Protein AF-A0A957G7Z9-F1 (afdb_monomer)

Secondary structure (DSSP, 8-state):
---HHHHHHHHHT-SS--S-EE--SS-HHHHHHHHHHHHHTT-SSEE-PPTT-----

Nearest PDB structures (foldseek):
  4u1w-assembly1_C  TM=5.387E-01  e=5.389E+00  Rattus norvegicus
  7rz4-assembly1_A  TM=5.578E-01  e=8.836E+00  Rattus norvegicus
  3pxa-assembly1_A  TM=4.098E-01  e=8.233E+00  Homo sapiens

Sequence (57 aa):
HADRYELMDWVEHFQRRPRQTFVVHGEEDASLTFAAALTQRGLANVGVPYLHQTFTL

Foldseek 3Di:
DDDLVVVVVVQVPDPDADQAAEQDDDPPVVSVVSLVVVVVVPHHHYYHDDPPDDDDD

Solvent-accessible surface area (backbone atoms only — not comparable to full-atom values): 3713 Å² total; per-residue (Å²): 134,74,54,75,65,57,50,51,54,58,61,70,69,48,91,66,79,57,77,62,40,75,44,74,93,67,58,69,71,59,33,53,54,50,34,51,52,44,41,75,73,68,48,37,64,56,41,67,76,59,92,90,66,84,85,89,131

Mean predicted aligned error: 2.27 Å

Structure (mmCIF, N/CA/C/O backbone):
data_AF-A0A957G7Z9-F1
#
_entry.id   AF-A0A957G7Z9-F1
#
loop_
_atom_site.group_PDB
_atom_site.id
_atom_site.type_symbol
_atom_site.label_atom_id
_atom_site.label_alt_id
_atom_site.label_comp_id
_atom_site.label_asym_id
_atom_site.label_entity_id
_atom_site.label_seq_id
_atom_site.pdbx_PDB_ins_code
_atom_site.Cartn_x
_atom_site.Cartn_y
_atom_site.Cartn_z
_atom_site.occupancy
_atom_site.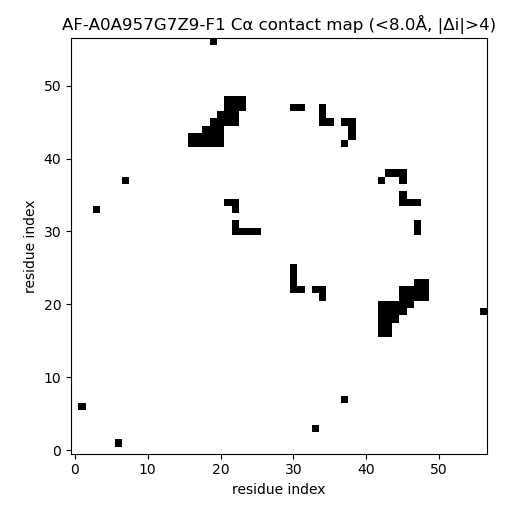B_iso_or_equiv
_atom_site.auth_seq_id
_atom_site.auth_comp_id
_atom_site.auth_asym_id
_atom_site.auth_atom_id
_atom_site.pdbx_PDB_model_num
ATOM 1 N N . HIS A 1 1 ? 4.575 -14.686 -6.058 1.00 77.94 1 HIS A N 1
ATOM 2 C CA . HIS A 1 1 ? 3.713 -13.564 -6.464 1.00 77.94 1 HIS A CA 1
ATOM 3 C C . HIS A 1 1 ? 2.384 -14.145 -6.890 1.00 77.94 1 HIS A C 1
ATOM 5 O O . HIS A 1 1 ? 2.400 -15.081 -7.677 1.00 77.94 1 HIS A O 1
ATOM 11 N N . ALA A 1 2 ? 1.293 -13.656 -6.312 1.00 90.88 2 ALA A N 1
ATOM 12 C CA . ALA A 1 2 ? -0.037 -13.827 -6.880 1.00 90.88 2 ALA A CA 1
ATOM 13 C C . ALA A 1 2 ? -0.230 -12.759 -7.969 1.00 90.88 2 ALA A C 1
ATOM 15 O O . ALA A 1 2 ? 0.440 -11.718 -7.926 1.00 90.88 2 ALA A O 1
ATOM 16 N N . ASP A 1 3 ? -1.085 -13.014 -8.950 1.00 92.94 3 ASP A N 1
ATOM 17 C CA . ASP A 1 3 ? -1.400 -12.025 -9.976 1.00 92.94 3 ASP A CA 1
ATOM 18 C C . ASP A 1 3 ? -2.324 -10.908 -9.443 1.00 92.94 3 ASP A C 1
ATOM 20 O O . ASP A 1 3 ? -2.752 -10.898 -8.284 1.00 92.94 3 ASP A O 1
ATOM 24 N N . ARG A 1 4 ? -2.631 -9.913 -10.288 1.00 92.25 4 ARG A N 1
ATOM 25 C CA . ARG A 1 4 ? -3.476 -8.774 -9.890 1.00 92.25 4 ARG A CA 1
ATOM 26 C C . ARG A 1 4 ? -4.878 -9.207 -9.452 1.00 92.25 4 ARG A C 1
ATOM 28 O O . ARG A 1 4 ? -5.437 -8.585 -8.551 1.00 92.25 4 ARG A O 1
ATOM 35 N N . TYR A 1 5 ? -5.468 -10.192 -10.123 1.00 94.56 5 TYR A N 1
ATOM 36 C CA . TYR A 1 5 ? -6.820 -10.658 -9.829 1.00 94.56 5 TYR A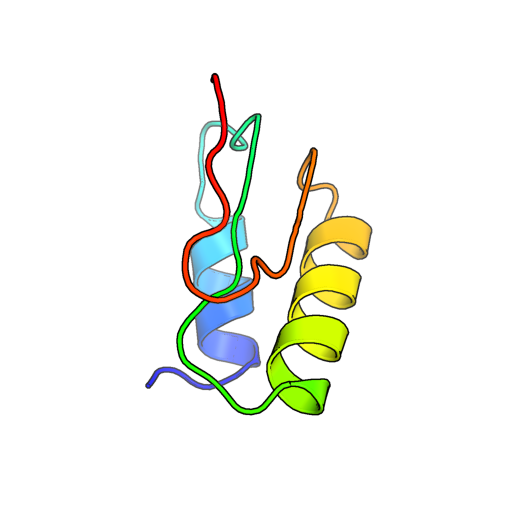 CA 1
ATOM 37 C C . TYR A 1 5 ? -6.844 -11.443 -8.525 1.00 94.56 5 TYR A C 1
ATOM 39 O O . TYR A 1 5 ? -7.682 -11.153 -7.678 1.00 94.56 5 TYR A O 1
ATOM 47 N N . GLU A 1 6 ? -5.889 -12.347 -8.331 1.00 96.94 6 GLU A N 1
ATOM 48 C CA . GLU A 1 6 ? -5.732 -13.125 -7.102 1.00 96.94 6 GLU A CA 1
ATOM 49 C C . GLU A 1 6 ? -5.503 -12.219 -5.882 1.00 96.94 6 GLU A C 1
ATOM 51 O O . GLU A 1 6 ? -6.121 -12.406 -4.836 1.00 96.94 6 GLU A O 1
ATOM 56 N N . LEU A 1 7 ? -4.663 -11.184 -6.013 1.00 95.81 7 LEU A N 1
ATOM 57 C CA . LEU A 1 7 ? -4.437 -10.223 -4.931 1.00 95.81 7 LEU A CA 1
ATOM 58 C C . LEU A 1 7 ? -5.678 -9.374 -4.627 1.00 95.81 7 LEU A C 1
ATOM 60 O O . LEU A 1 7 ? -5.953 -9.084 -3.464 1.00 95.81 7 LEU A O 1
ATOM 64 N N . MET A 1 8 ? -6.423 -8.958 -5.654 1.00 94.88 8 MET A N 1
ATOM 65 C CA . MET A 1 8 ? -7.672 -8.211 -5.466 1.00 94.88 8 MET A CA 1
ATOM 66 C C . MET A 1 8 ? -8.732 -9.070 -4.785 1.00 94.88 8 MET A C 1
ATOM 68 O O . MET A 1 8 ? -9.360 -8.611 -3.835 1.00 94.88 8 MET A O 1
ATOM 72 N N . ASP A 1 9 ? -8.896 -10.310 -5.237 1.00 96.44 9 ASP A N 1
ATOM 73 C CA . ASP A 1 9 ? -9.817 -1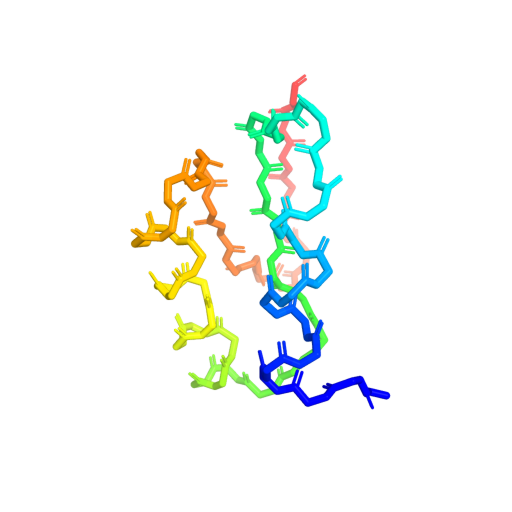1.270 -4.638 1.00 96.44 9 ASP A CA 1
ATOM 74 C C . ASP A 1 9 ? -9.478 -11.508 -3.162 1.00 96.44 9 ASP A C 1
ATOM 76 O O . ASP A 1 9 ? -10.338 -11.382 -2.292 1.00 96.44 9 ASP A O 1
ATOM 80 N N . TRP A 1 10 ? -8.199 -11.716 -2.843 1.00 95.81 10 TRP A N 1
ATOM 81 C CA . TRP A 1 10 ? -7.740 -11.857 -1.461 1.00 95.81 10 TRP A CA 1
ATOM 82 C C . TRP A 1 10 ? -8.124 -10.661 -0.573 1.00 95.81 10 TRP A C 1
ATOM 84 O O . TRP A 1 10 ? -8.593 -10.850 0.551 1.00 95.81 10 TRP A O 1
ATOM 94 N N . VAL A 1 11 ? -7.992 -9.431 -1.080 1.00 95.38 11 VAL A N 1
ATOM 95 C CA . VAL A 1 11 ? -8.368 -8.213 -0.344 1.00 95.38 11 VAL A CA 1
ATOM 96 C C . VAL A 1 11 ? -9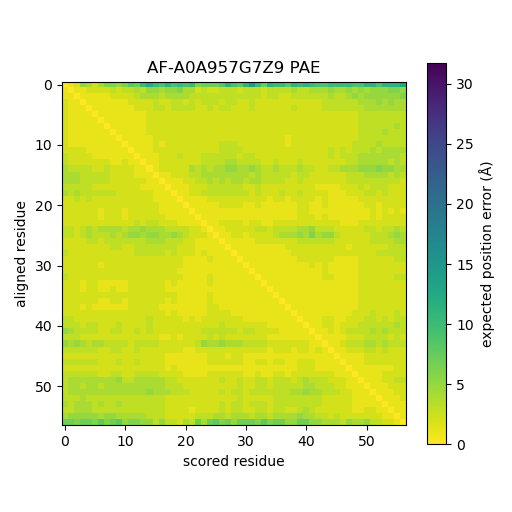.878 -8.108 -0.097 1.00 95.38 11 VAL A C 1
ATOM 98 O O . VAL A 1 11 ? -10.292 -7.566 0.934 1.00 95.38 11 V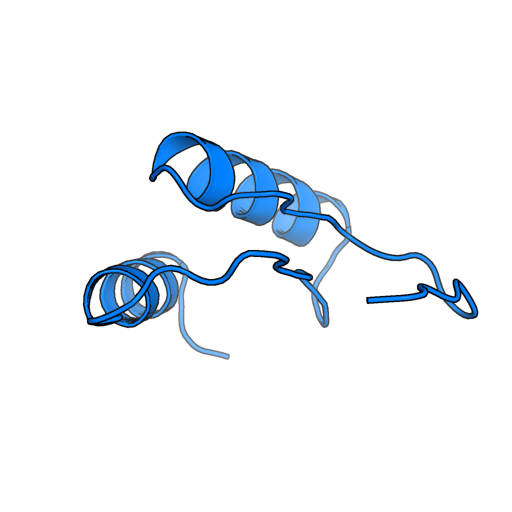AL A O 1
ATOM 101 N N . GLU A 1 12 ? -10.719 -8.616 -1.001 1.00 94.62 12 GLU A N 1
ATOM 102 C CA . GLU A 1 12 ? -12.181 -8.609 -0.826 1.00 94.62 12 GLU A CA 1
ATOM 103 C C . GLU A 1 12 ? -12.657 -9.533 0.302 1.00 94.62 12 GLU A C 1
ATOM 105 O O . GLU A 1 12 ? -13.703 -9.286 0.902 1.00 94.62 12 GLU A O 1
ATOM 110 N N . HIS A 1 13 ? -11.864 -10.539 0.671 1.00 96.00 13 HIS A N 1
ATOM 111 C CA . HIS A 1 13 ? -12.204 -11.481 1.740 1.00 96.00 13 HIS A CA 1
ATOM 112 C C . HIS A 1 13 ? -11.940 -10.943 3.160 1.00 96.00 13 HIS A C 1
ATOM 114 O O . HIS A 1 13 ? -12.196 -11.631 4.153 1.00 96.00 13 HIS A O 1
ATOM 120 N N . PHE A 1 14 ? -11.450 -9.707 3.304 1.00 95.00 14 PHE A N 1
ATOM 121 C CA . PHE A 1 14 ? -11.239 -9.094 4.615 1.00 95.00 14 PHE A CA 1
ATOM 122 C C . PHE A 1 14 ? -12.561 -8.726 5.297 1.00 95.00 14 PHE A C 1
ATOM 124 O O . PHE A 1 14 ? -13.219 -7.755 4.930 1.00 95.00 14 PHE A O 1
ATOM 131 N N . GLN A 1 15 ? -12.895 -9.434 6.382 1.00 94.94 15 GLN A N 1
ATOM 132 C CA . GLN A 1 15 ? -14.078 -9.139 7.206 1.00 94.94 15 GLN A CA 1
ATOM 133 C C . GLN A 1 15 ? -14.043 -7.732 7.823 1.00 94.94 15 GLN A C 1
ATOM 135 O O . GLN A 1 15 ? -15.077 -7.090 7.994 1.00 94.94 15 GLN A O 1
ATOM 140 N N . ARG A 1 16 ? -12.845 -7.237 8.155 1.00 95.19 16 ARG A N 1
ATOM 141 C CA . ARG A 1 16 ? -12.615 -5.866 8.618 1.00 95.19 16 ARG A CA 1
ATOM 142 C C . ARG A 1 16 ? -11.563 -5.220 7.732 1.00 95.19 16 ARG A C 1
ATOM 144 O O . ARG A 1 16 ? -10.424 -5.680 7.691 1.00 95.19 16 ARG A O 1
ATOM 151 N N . ARG A 1 17 ? -11.933 -4.127 7.061 1.00 94.94 17 ARG A N 1
ATOM 152 C CA . ARG A 1 17 ? -11.000 -3.384 6.208 1.00 94.94 17 ARG A CA 1
ATOM 153 C C . ARG A 1 17 ? -9.849 -2.791 7.045 1.00 94.94 17 ARG A C 1
ATOM 155 O O . ARG A 1 17 ? -10.101 -2.266 8.138 1.00 94.94 17 ARG A O 1
ATOM 162 N N . PRO A 1 18 ? -8.599 -2.860 6.557 1.00 95.94 18 PRO A N 1
ATOM 163 C CA . PRO A 1 18 ? -7.452 -2.252 7.218 1.00 95.94 18 PRO A CA 1
ATOM 164 C C . PRO A 1 18 ? -7.571 -0.724 7.224 1.00 95.94 18 PRO A C 1
ATOM 166 O O . PRO A 1 18 ? -8.126 -0.120 6.307 1.00 95.94 18 PRO A O 1
ATOM 169 N N . ARG A 1 19 ? -7.031 -0.094 8.272 1.00 96.12 19 ARG A N 1
ATOM 170 C CA . ARG A 1 19 ? -6.977 1.375 8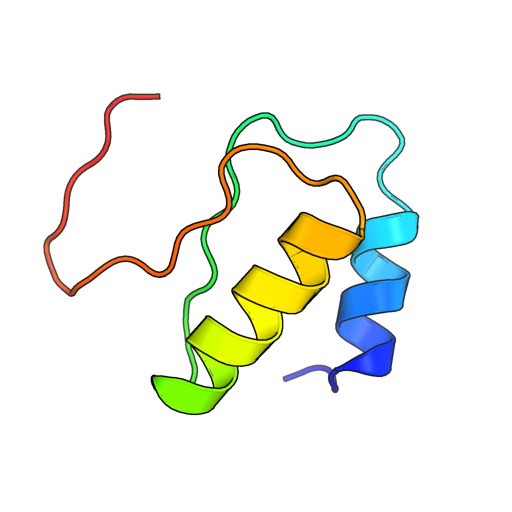.401 1.00 96.12 19 ARG A CA 1
ATOM 171 C C . ARG A 1 19 ? -5.767 1.996 7.697 1.00 96.12 19 ARG A C 1
ATOM 173 O O . ARG A 1 19 ? -5.763 3.201 7.483 1.00 96.12 19 ARG A O 1
ATOM 180 N N . GLN A 1 20 ? -4.756 1.185 7.398 1.00 97.19 20 GLN A N 1
ATOM 181 C CA . GLN A 1 20 ? -3.522 1.550 6.714 1.00 97.19 20 GLN A CA 1
ATOM 182 C C . GLN A 1 20 ? -3.081 0.354 5.876 1.00 97.19 20 GLN A C 1
ATOM 184 O O . GLN A 1 20 ? -3.092 -0.772 6.375 1.00 97.19 20 GLN A O 1
ATOM 189 N N . THR A 1 21 ? -2.683 0.594 4.629 1.00 97.69 21 THR A N 1
ATOM 190 C CA . THR A 1 21 ? -2.190 -0.454 3.727 1.00 97.69 21 THR A CA 1
ATOM 191 C C . THR A 1 21 ? -0.907 0.007 3.052 1.00 97.69 21 THR A C 1
ATOM 193 O O . THR A 1 21 ? -0.836 1.134 2.569 1.00 97.69 21 THR A O 1
ATOM 196 N N . PHE A 1 22 ? 0.098 -0.863 2.986 1.00 97.94 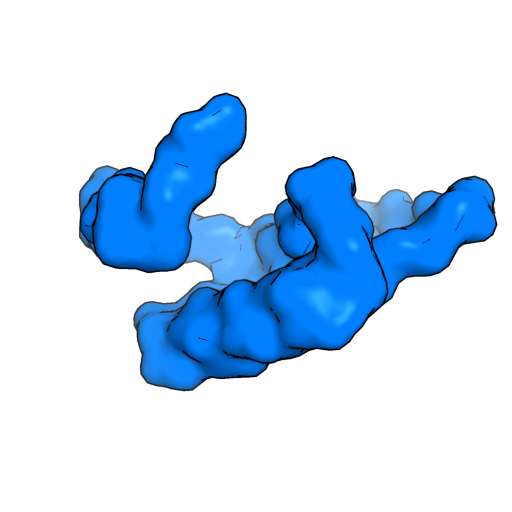22 PHE A N 1
ATOM 197 C CA . PHE A 1 22 ? 1.336 -0.592 2.259 1.00 97.94 22 PHE A CA 1
ATOM 198 C C . PHE A 1 22 ? 1.517 -1.612 1.138 1.00 97.94 22 PHE A C 1
ATOM 200 O O . PHE A 1 22 ? 1.474 -2.816 1.390 1.00 97.94 22 PHE A O 1
ATOM 207 N N . VAL A 1 23 ? 1.714 -1.130 -0.088 1.00 97.62 23 VAL A N 1
ATOM 208 C CA . VAL A 1 23 ? 2.094 -1.962 -1.233 1.00 97.62 23 VAL A CA 1
ATOM 209 C C . VAL A 1 23 ? 3.611 -1.939 -1.333 1.00 97.62 23 VAL A C 1
ATOM 211 O O . VAL A 1 23 ? 4.211 -0.8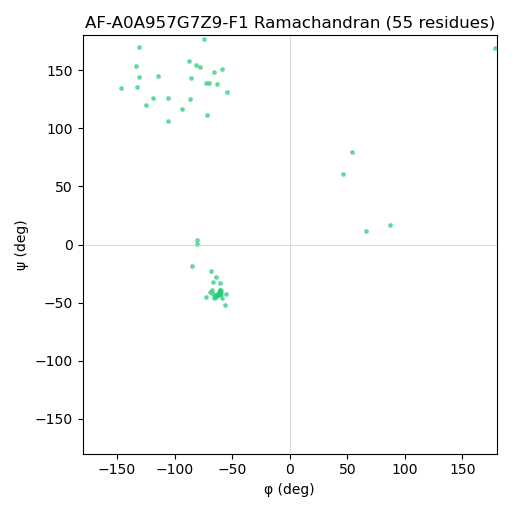88 -1.528 1.00 97.62 23 VAL A O 1
ATOM 214 N N . VAL A 1 24 ? 4.222 -3.105 -1.162 1.00 96.44 24 VAL A N 1
ATOM 215 C CA . VAL A 1 24 ? 5.674 -3.313 -1.181 1.00 96.44 24 VAL A CA 1
ATOM 216 C C . VAL A 1 24 ? 6.012 -4.477 -2.108 1.00 96.44 24 VAL A C 1
ATOM 218 O O . VAL A 1 24 ? 5.118 -5.218 -2.509 1.00 96.44 24 VAL A O 1
ATOM 221 N N . HIS A 1 25 ? 7.303 -4.670 -2.391 1.00 92.25 25 HIS A N 1
ATOM 222 C CA . HIS A 1 25 ? 7.812 -5.749 -3.244 1.00 92.25 25 HIS A CA 1
ATOM 223 C C . HIS A 1 25 ? 7.155 -5.798 -4.633 1.00 92.25 25 HIS A C 1
ATOM 225 O O . HIS A 1 25 ? 6.310 -6.642 -4.930 1.00 92.25 25 HIS A O 1
ATOM 231 N N . GLY A 1 26 ? 7.626 -4.919 -5.510 1.00 91.62 26 GLY A N 1
ATOM 232 C CA . GLY A 1 26 ? 7.283 -4.869 -6.923 1.00 91.62 26 GLY A CA 1
ATOM 233 C C . GLY A 1 26 ? 7.996 -3.694 -7.579 1.00 91.62 26 GLY A C 1
ATOM 234 O O . GLY A 1 26 ? 8.545 -2.837 -6.887 1.00 91.62 26 GLY A O 1
ATOM 235 N N . GLU A 1 27 ? 7.967 -3.648 -8.906 1.00 96.38 27 GLU A N 1
ATOM 236 C CA . GLU A 1 27 ? 8.381 -2.453 -9.643 1.00 96.38 27 GLU A CA 1
ATOM 237 C C . GLU A 1 27 ? 7.515 -1.251 -9.231 1.00 96.38 27 GLU A C 1
ATOM 239 O O . GLU A 1 27 ? 6.348 -1.415 -8.848 1.00 96.38 27 GLU A O 1
ATOM 244 N N . GLU A 1 28 ? 8.077 -0.045 -9.305 1.00 96.06 28 GLU A N 1
ATOM 245 C CA . GLU A 1 28 ? 7.423 1.187 -8.842 1.00 96.06 28 GLU A CA 1
ATOM 246 C C . GLU A 1 28 ? 6.063 1.397 -9.524 1.00 96.06 28 GLU A C 1
ATOM 248 O O . GLU A 1 28 ? 5.037 1.485 -8.846 1.00 96.06 28 GLU A O 1
ATOM 253 N N . ASP A 1 29 ? 6.022 1.350 -10.857 1.00 97.56 29 ASP A N 1
ATOM 254 C CA . ASP A 1 29 ? 4.797 1.555 -11.639 1.00 97.56 29 ASP A CA 1
ATOM 255 C C . ASP A 1 29 ? 3.709 0.521 -11.324 1.00 97.56 29 ASP A C 1
ATOM 257 O O . ASP A 1 29 ? 2.520 0.849 -11.223 1.00 97.56 29 ASP A O 1
ATOM 261 N N . ALA A 1 30 ? 4.105 -0.741 -11.133 1.00 96.06 30 ALA A N 1
ATOM 262 C CA . ALA A 1 30 ? 3.183 -1.813 -10.774 1.00 96.06 30 ALA A CA 1
ATOM 263 C C . ALA A 1 30 ? 2.610 -1.592 -9.368 1.00 96.06 30 ALA A C 1
ATOM 265 O O . ALA A 1 30 ? 1.402 -1.731 -9.158 1.00 96.06 30 ALA A O 1
ATOM 266 N N . SER A 1 31 ? 3.462 -1.191 -8.423 1.00 97.50 31 SER A N 1
ATOM 267 C CA . SER A 1 31 ? 3.087 -0.915 -7.036 1.00 97.50 31 SER A CA 1
ATOM 268 C C . SER A 1 31 ? 2.140 0.282 -6.938 1.00 97.50 31 SER A C 1
ATOM 270 O O . SER A 1 31 ? 1.109 0.198 -6.270 1.00 97.50 31 SER A O 1
ATOM 272 N N . LEU A 1 32 ? 2.434 1.368 -7.659 1.00 98.06 32 LEU A N 1
ATOM 273 C CA . LEU A 1 32 ? 1.591 2.565 -7.732 1.00 98.06 32 LEU A CA 1
ATOM 274 C C . LEU A 1 32 ? 0.233 2.261 -8.377 1.00 98.06 32 LEU A C 1
ATOM 276 O O . LEU A 1 32 ? -0.812 2.632 -7.836 1.00 98.06 32 LEU A O 1
ATOM 280 N N . THR A 1 33 ? 0.229 1.522 -9.490 1.00 97.81 33 THR A N 1
ATOM 281 C CA . THR A 1 33 ? -1.006 1.098 -10.170 1.00 97.81 33 THR A CA 1
ATOM 282 C C . THR A 1 33 ? -1.877 0.238 -9.254 1.00 97.81 33 THR A C 1
ATOM 284 O O . THR A 1 33 ? -3.095 0.422 -9.181 1.00 97.81 33 THR A O 1
ATOM 287 N N . PHE A 1 34 ? -1.267 -0.692 -8.520 1.00 97.81 34 PHE A N 1
ATOM 288 C CA . PHE A 1 34 ? -1.982 -1.561 -7.593 1.00 97.81 34 PHE A CA 1
ATOM 289 C C . PHE A 1 34 ? -2.514 -0.796 -6.372 1.00 97.81 34 PHE A C 1
ATOM 291 O O . PHE A 1 34 ? -3.668 -0.989 -5.988 1.00 97.81 34 PHE A O 1
ATOM 298 N N . ALA A 1 35 ? -1.736 0.134 -5.811 1.00 98.19 35 ALA A N 1
ATOM 299 C CA . ALA A 1 35 ? -2.177 1.001 -4.719 1.00 98.19 35 ALA A CA 1
ATOM 300 C C . ALA A 1 35 ? -3.401 1.853 -5.107 1.00 98.19 35 ALA A C 1
ATOM 302 O O . ALA A 1 35 ? -4.353 1.979 -4.327 1.00 98.19 35 ALA A O 1
ATOM 303 N N . ALA A 1 36 ? -3.425 2.375 -6.338 1.00 97.94 36 ALA A N 1
ATOM 304 C CA . ALA A 1 36 ? -4.579 3.089 -6.876 1.00 97.94 36 ALA A CA 1
ATOM 305 C C . ALA A 1 36 ? -5.813 2.177 -6.992 1.00 97.94 36 ALA A C 1
ATOM 307 O O . ALA A 1 36 ? -6.911 2.574 -6.599 1.00 97.94 36 ALA A O 1
ATOM 308 N N . ALA A 1 37 ? -5.640 0.938 -7.464 1.00 97.56 37 ALA A N 1
ATOM 309 C CA . ALA A 1 37 ? -6.727 -0.038 -7.543 1.00 97.56 37 ALA A CA 1
ATOM 310 C C . ALA A 1 37 ? -7.298 -0.389 -6.156 1.00 97.56 37 ALA A C 1
ATOM 312 O O . ALA A 1 37 ? -8.514 -0.400 -5.980 1.00 97.56 37 ALA A O 1
ATOM 313 N N . LEU A 1 38 ? -6.443 -0.603 -5.150 1.00 97.50 38 LEU A N 1
ATOM 314 C CA . LEU A 1 38 ? -6.868 -0.853 -3.766 1.00 97.50 38 LEU A CA 1
ATOM 315 C C . LEU A 1 38 ? -7.652 0.328 -3.181 1.00 97.50 38 LEU A C 1
ATOM 317 O O . LEU A 1 38 ? -8.674 0.135 -2.523 1.00 97.50 38 LEU A O 1
ATOM 321 N N . THR A 1 39 ? -7.205 1.552 -3.465 1.00 97.38 39 THR A N 1
ATOM 322 C CA . THR A 1 39 ? -7.906 2.776 -3.052 1.00 97.38 39 THR A CA 1
ATOM 323 C C . THR A 1 39 ? -9.295 2.855 -3.688 1.00 97.38 39 THR A C 1
ATOM 325 O O . THR A 1 39 ? -10.275 3.126 -2.998 1.00 97.38 39 THR A O 1
ATOM 328 N N . GLN A 1 40 ? -9.416 2.541 -4.983 1.00 96.19 40 GLN A N 1
ATOM 329 C CA . GLN A 1 40 ? -10.710 2.491 -5.681 1.00 96.19 40 GLN A CA 1
ATOM 330 C C . GLN A 1 40 ? -11.647 1.405 -5.129 1.00 96.19 40 GLN A C 1
ATOM 332 O O . GLN A 1 40 ? -12.864 1.562 -5.183 1.00 96.19 40 GLN A O 1
ATOM 337 N N . ARG A 1 41 ? -11.097 0.325 -4.559 1.00 93.75 41 ARG A N 1
ATOM 338 C CA . ARG A 1 41 ? -11.853 -0.720 -3.844 1.00 93.75 41 ARG A CA 1
ATOM 339 C C . ARG A 1 41 ? -12.224 -0.342 -2.404 1.00 93.75 41 ARG A C 1
ATOM 341 O O . ARG A 1 41 ? -12.825 -1.144 -1.694 1.00 93.75 41 ARG A O 1
ATOM 348 N N . GLY A 1 42 ? -11.906 0.877 -1.971 1.00 94.00 42 GLY A N 1
ATOM 349 C CA . GLY A 1 42 ? -12.331 1.420 -0.682 1.00 94.00 42 GLY A CA 1
ATOM 350 C C . GLY A 1 42 ? -11.404 1.092 0.487 1.00 94.00 42 GLY A C 1
ATOM 351 O O . GLY A 1 42 ? -11.822 1.223 1.639 1.00 94.00 42 GLY A O 1
ATOM 352 N N . LEU A 1 43 ? -10.159 0.671 0.235 1.00 96.62 43 LEU A N 1
ATOM 353 C CA . LEU A 1 43 ? -9.165 0.572 1.305 1.00 96.62 43 LEU A CA 1
ATOM 354 C C . LEU A 1 43 ? -8.711 1.968 1.734 1.00 96.62 43 LEU A C 1
ATOM 356 O O . LEU A 1 43 ? -8.486 2.854 0.909 1.00 96.62 43 LEU A O 1
ATOM 360 N N . ALA A 1 44 ? -8.555 2.148 3.044 1.00 94.69 44 ALA A N 1
ATOM 361 C CA . ALA A 1 44 ? -8.096 3.399 3.623 1.00 94.69 44 ALA A CA 1
ATOM 362 C C . ALA A 1 44 ? -6.563 3.469 3.648 1.00 94.69 44 ALA A C 1
ATOM 364 O O . ALA A 1 44 ? -5.893 2.470 3.921 1.00 94.69 44 ALA A O 1
ATOM 365 N N . ASN A 1 45 ? -6.039 4.677 3.417 1.00 96.75 45 ASN A N 1
ATOM 366 C CA . ASN A 1 45 ? -4.625 5.034 3.545 1.00 96.75 45 ASN A CA 1
ATOM 367 C C . ASN A 1 45 ? -3.684 4.010 2.882 1.00 96.75 45 ASN A C 1
ATOM 369 O O . ASN A 1 45 ? -2.871 3.366 3.548 1.00 96.75 45 ASN A O 1
ATOM 373 N N . VAL A 1 46 ? -3.830 3.826 1.568 1.00 98.25 46 VAL A N 1
ATOM 374 C CA . VAL A 1 46 ? -2.954 2.950 0.781 1.00 98.25 46 VAL A CA 1
ATOM 375 C C . VAL A 1 46 ? -1.723 3.739 0.332 1.00 98.25 46 VAL A C 1
ATOM 377 O O . VAL A 1 46 ? -1.865 4.785 -0.296 1.00 98.25 46 VAL A O 1
ATOM 380 N N . GLY A 1 47 ? -0.520 3.250 0.636 1.00 97.81 47 GLY A N 1
ATOM 381 C CA . GLY A 1 47 ? 0.738 3.892 0.245 1.00 97.81 47 GLY A CA 1
ATOM 382 C C . GLY A 1 47 ? 1.761 2.920 -0.339 1.00 97.81 47 GLY A C 1
ATOM 383 O O . GLY A 1 47 ? 1.764 1.738 -0.004 1.00 97.81 47 GLY A O 1
ATOM 384 N N . VAL A 1 48 ? 2.651 3.432 -1.188 1.00 98.38 48 VAL A N 1
ATOM 385 C CA . VAL A 1 48 ? 3.863 2.736 -1.646 1.00 98.38 48 VAL A CA 1
ATOM 386 C C . VAL A 1 48 ? 5.042 3.395 -0.927 1.00 98.38 48 VAL A C 1
ATOM 388 O O . VAL A 1 48 ? 5.333 4.556 -1.215 1.00 98.38 48 VAL A O 1
ATOM 391 N N . PRO A 1 49 ? 5.655 2.743 0.074 1.00 97.88 49 PRO A N 1
ATOM 392 C CA . PRO A 1 49 ? 6.713 3.361 0.854 1.00 97.88 49 PRO A CA 1
ATOM 393 C C . PRO A 1 49 ? 8.049 3.355 0.107 1.00 97.88 49 PRO A C 1
ATOM 395 O O . PRO A 1 49 ? 8.338 2.452 -0.680 1.00 97.88 49 PRO A O 1
ATOM 398 N N . TYR A 1 50 ? 8.897 4.327 0.430 1.00 96.19 50 TYR A N 1
ATOM 399 C CA . TYR A 1 50 ? 10.287 4.353 -0.020 1.00 96.19 50 TYR A CA 1
ATOM 400 C C . TYR A 1 50 ? 11.202 3.584 0.938 1.00 96.19 50 TYR A C 1
ATOM 402 O O . TYR A 1 50 ? 10.900 3.414 2.125 1.00 96.19 50 TYR A O 1
ATOM 410 N N . LEU A 1 51 ? 12.358 3.142 0.435 1.00 95.25 51 LEU A N 1
ATOM 411 C CA . LEU A 1 51 ? 13.383 2.508 1.261 1.00 95.25 51 LEU A CA 1
ATOM 412 C C . LEU A 1 51 ? 13.767 3.430 2.433 1.00 95.25 51 LEU A C 1
ATOM 414 O O . LEU A 1 51 ? 14.042 4.612 2.237 1.00 95.25 51 LEU A O 1
ATOM 418 N N . HIS A 1 52 ? 13.788 2.866 3.643 1.00 96.69 52 HIS A N 1
ATOM 419 C CA . HIS A 1 52 ? 14.046 3.561 4.915 1.00 96.69 52 HIS A CA 1
ATOM 420 C C . HIS A 1 52 ? 12.987 4.588 5.358 1.00 96.69 52 HIS A C 1
ATOM 422 O O . HIS A 1 52 ? 13.227 5.331 6.310 1.00 96.69 52 HIS A O 1
ATOM 428 N N . GLN A 1 53 ? 11.810 4.632 4.730 1.00 97.62 53 GLN A N 1
ATOM 429 C CA . GLN A 1 53 ? 10.698 5.426 5.245 1.00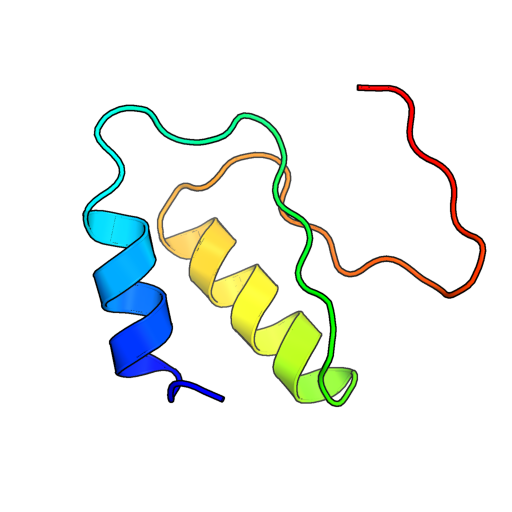 97.62 53 GLN A CA 1
ATOM 430 C C . GLN A 1 53 ? 10.122 4.806 6.528 1.00 97.62 53 GLN A C 1
ATOM 432 O O . GLN A 1 53 ? 9.924 3.594 6.613 1.00 97.62 53 GLN A O 1
ATOM 437 N N . THR A 1 54 ? 9.802 5.654 7.506 1.00 97.06 54 THR A N 1
ATOM 438 C CA . THR A 1 54 ? 9.229 5.253 8.801 1.00 97.06 54 THR A CA 1
ATOM 439 C C . THR A 1 54 ? 7.806 5.784 8.946 1.00 97.06 54 THR A C 1
ATOM 441 O O . THR A 1 54 ? 7.505 6.894 8.505 1.00 97.06 54 THR A O 1
ATOM 444 N N . PHE A 1 55 ? 6.941 5.010 9.604 1.00 95.50 55 PHE A N 1
ATOM 445 C CA . PHE A 1 55 ? 5.550 5.363 9.883 1.00 95.50 55 PHE A CA 1
ATOM 446 C C . PHE A 1 55 ? 5.224 5.127 11.361 1.00 95.50 55 PHE A C 1
ATOM 448 O O . PHE A 1 55 ? 5.686 4.149 11.947 1.00 95.50 55 PHE A O 1
ATOM 455 N N . THR A 1 56 ? 4.387 5.991 11.935 1.00 95.06 56 THR A N 1
ATOM 456 C CA . THR A 1 56 ? 3.742 5.782 13.241 1.00 95.06 56 THR A CA 1
ATOM 457 C C . THR A 1 56 ? 2.278 5.437 12.985 1.00 95.06 56 THR A C 1
ATOM 459 O O . THR A 1 56 ? 1.612 6.179 12.263 1.00 95.06 56 THR A O 1
ATOM 462 N N . LEU A 1 57 ? 1.798 4.313 13.529 1.00 91.62 57 LEU A N 1
ATOM 463 C CA . LEU A 1 57 ? 0.476 3.735 13.241 1.00 91.62 57 LEU A CA 1
ATOM 464 C C . LEU A 1 57 ? -0.465 3.767 14.448 1.00 91.62 57 LEU A C 1
ATOM 466 O O . LEU A 1 57 ? 0.037 3.594 15.580 1.00 91.62 57 LEU A O 1
#

Radius of gyration: 11.42 Å; Cα contacts (8 Å, |Δi|>4): 49; chains: 1; bounding box: 28×20×25 Å

pLDDT: mean 95.66, std 2.99, range [77.94, 98.38]